Protein AF-A0A3L9Y6I5-F1 (afdb_monomer_lite)

Sequence (170 aa):
MTEIEKAKQTVKSKALEAKEAAQSRAKSTAEDLKSAASAAADDARAQVEAEASGVKARLADEITAVADGVSRASERMTEDAPHTETVAAMARQLDRTADAVREADLGTIATRLSSFARRNPAAFLGGAAILGIAAGRFLKASSPEPTMQSDIQPHHIPQPAPAQLGDDRA

Foldseek 3Di:
DPPVVVVVVVVVVVVVVVCVVCVVVCVVVVVVVVVVVVVVVVVVVVVCVVCVVVVVVVVVVVVVVVVVVVVVVVVVVVVDDDPVPVVVVVVVVVVVVVVCVVPDDPVNVVVVLVVVCVVCVPVNVVVVVVVVVVVVVVVVVPPPDPPPPPCPVPPPPPDDDPPPPDPDDD

Structure (mmCIF, N/CA/C/O backbone):
data_AF-A0A3L9Y6I5-F1
#
_entry.id   AF-A0A3L9Y6I5-F1
#
loop_
_atom_site.group_PDB
_atom_site.id
_atom_site.type_symbol
_atom_site.label_atom_id
_atom_site.label_alt_id
_atom_site.label_comp_id
_atom_site.label_asym_id
_atom_site.label_entity_id
_atom_site.label_seq_id
_atom_site.pdbx_PDB_ins_code
_atom_site.Cartn_x
_atom_site.Cartn_y
_atom_site.Cartn_z
_atom_site.occupancy
_atom_site.B_iso_or_equiv
_atom_site.auth_seq_id
_atom_site.auth_comp_id
_atom_site.auth_asym_id
_atom_site.auth_atom_id
_atom_site.pdbx_PDB_model_num
ATOM 1 N N . MET A 1 1 ? -12.390 -31.986 34.637 1.00 57.06 1 MET A N 1
ATOM 2 C CA . MET A 1 1 ? -12.874 -31.383 33.372 1.00 57.06 1 MET A CA 1
ATOM 3 C C . MET A 1 1 ? -12.845 -29.841 33.390 1.00 57.06 1 MET A C 1
ATOM 5 O O . MET A 1 1 ? -13.112 -29.235 32.369 1.00 57.06 1 MET A O 1
ATOM 9 N N . THR A 1 2 ? -12.446 -29.199 34.497 1.00 77.88 2 THR A N 1
ATOM 10 C CA . THR A 1 2 ? -12.639 -27.761 34.797 1.00 77.88 2 THR A CA 1
ATOM 11 C C . THR A 1 2 ? -11.468 -26.818 34.451 1.00 77.88 2 THR A C 1
ATOM 13 O O . THR A 1 2 ? -11.670 -25.614 34.334 1.00 77.88 2 THR A O 1
ATOM 16 N N . GLU A 1 3 ? -10.249 -27.325 34.247 1.00 72.88 3 GLU A N 1
ATOM 17 C CA . GLU A 1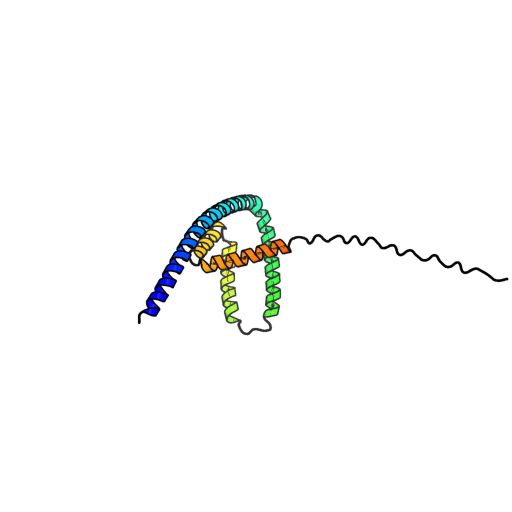 3 ? -9.043 -26.491 34.030 1.00 72.88 3 GLU A CA 1
ATOM 18 C C . GLU A 1 3 ? -8.968 -25.862 32.622 1.00 72.88 3 GLU A C 1
ATOM 20 O O . GLU A 1 3 ? -8.560 -24.712 32.452 1.00 72.88 3 GLU A O 1
ATOM 25 N N . ILE A 1 4 ? -9.426 -26.588 31.597 1.00 75.00 4 ILE A N 1
ATOM 26 C CA . ILE A 1 4 ? -9.387 -26.137 30.191 1.00 75.00 4 ILE A CA 1
ATOM 27 C C . ILE A 1 4 ? -10.352 -24.961 29.958 1.00 75.00 4 ILE A C 1
ATOM 29 O O . ILE A 1 4 ? -10.108 -24.095 29.115 1.00 75.00 4 ILE A O 1
ATOM 33 N N . GLU A 1 5 ? -11.436 -24.899 30.730 1.00 76.69 5 GLU A N 1
ATOM 34 C CA . GLU A 1 5 ? -12.461 -23.862 30.620 1.00 76.69 5 GLU A CA 1
ATOM 35 C C . GLU A 1 5 ? -11.980 -22.522 31.184 1.00 76.69 5 GLU A C 1
ATOM 37 O O . GLU A 1 5 ? -12.145 -21.486 30.534 1.00 76.69 5 GLU A O 1
ATOM 42 N N . LYS A 1 6 ? -11.278 -22.550 32.327 1.00 79.00 6 LYS A N 1
ATOM 43 C CA . LYS A 1 6 ? -10.604 -21.369 32.887 1.00 79.00 6 LYS A CA 1
ATOM 44 C C . LYS A 1 6 ? -9.540 -20.833 31.934 1.00 79.00 6 LYS A C 1
ATOM 46 O O . LYS A 1 6 ? -9.554 -19.644 31.638 1.00 79.00 6 LYS A O 1
ATOM 51 N N . ALA A 1 7 ? -8.680 -21.698 31.391 1.00 81.81 7 ALA A N 1
ATOM 52 C CA . ALA A 1 7 ? -7.633 -21.285 30.454 1.00 81.81 7 ALA A CA 1
ATOM 53 C C . ALA A 1 7 ? -8.204 -20.623 29.184 1.00 81.81 7 ALA A C 1
ATOM 55 O O . ALA A 1 7 ? -7.709 -19.581 28.747 1.00 81.81 7 ALA A O 1
ATOM 56 N N . LYS A 1 8 ? -9.292 -21.169 28.620 1.00 80.31 8 LYS A N 1
ATOM 57 C CA . LYS A 1 8 ? -9.994 -20.545 27.486 1.00 80.31 8 LYS A CA 1
ATOM 58 C C . LYS A 1 8 ? -10.593 -19.185 27.845 1.00 80.31 8 LYS A C 1
ATOM 60 O O . LYS A 1 8 ? -10.548 -18.283 27.008 1.00 80.31 8 LYS A O 1
ATOM 65 N N . GLN A 1 9 ? -11.128 -19.011 29.055 1.00 83.94 9 GLN A N 1
ATOM 66 C CA . GLN A 1 9 ? -11.677 -17.723 29.485 1.00 83.94 9 GLN A CA 1
ATOM 67 C C . GLN A 1 9 ? -10.602 -16.645 29.639 1.00 83.94 9 GLN A C 1
ATOM 69 O O . GLN A 1 9 ? -10.801 -15.544 29.129 1.00 83.94 9 GLN A O 1
ATOM 74 N N . THR A 1 10 ? -9.451 -16.960 30.237 1.00 84.56 10 THR A N 1
ATOM 75 C CA . THR A 1 10 ? -8.357 -15.988 30.411 1.00 84.56 10 THR A CA 1
ATOM 76 C C . THR A 1 10 ? -7.745 -15.557 29.079 1.00 84.56 10 THR A C 1
ATOM 78 O O . THR A 1 10 ? -7.333 -14.411 28.914 1.00 84.56 10 THR A O 1
ATOM 81 N N . VAL A 1 11 ? -7.679 -16.468 28.103 1.00 86.31 11 VAL A N 1
ATOM 82 C CA . VAL A 1 11 ? -7.227 -16.138 26.743 1.00 86.31 11 VAL A CA 1
ATOM 83 C C . VAL A 1 11 ? -8.262 -15.270 26.031 1.00 86.31 11 VAL A C 1
ATOM 85 O O . VAL A 1 11 ? -7.899 -14.287 25.390 1.00 86.31 11 VAL A O 1
ATOM 88 N N . LYS A 1 12 ? -9.554 -15.591 26.165 1.00 88.12 12 LYS A N 1
ATOM 89 C CA . LYS A 1 12 ? -10.634 -14.821 25.542 1.00 88.12 12 LYS A CA 1
ATOM 90 C C . LYS A 1 12 ? -10.726 -13.404 26.111 1.00 88.12 12 LYS A C 1
ATOM 92 O O . LYS A 1 12 ? -10.903 -12.477 25.328 1.00 88.12 12 LYS A O 1
ATOM 97 N N . SER A 1 13 ? -10.566 -13.226 27.423 1.00 87.31 13 SER A N 1
ATOM 98 C CA . SER A 1 13 ? -10.574 -11.902 28.056 1.00 87.31 13 SER A CA 1
ATOM 99 C C . SER A 1 13 ? -9.387 -11.058 27.595 1.00 87.31 13 SER A C 1
ATOM 101 O O . SER A 1 13 ? -9.595 -9.979 27.054 1.00 87.31 13 SER A O 1
ATOM 103 N N . LYS A 1 14 ? -8.164 -11.600 27.653 1.00 86.62 14 LYS A N 1
ATOM 104 C CA . LYS A 1 14 ? -6.963 -10.887 27.190 1.00 86.62 14 LYS A CA 1
ATOM 105 C C . LYS A 1 14 ? -7.008 -10.555 25.698 1.00 86.62 14 LYS A C 1
ATOM 107 O O . LYS A 1 14 ? -6.547 -9.495 25.288 1.00 86.62 14 LYS A O 1
ATOM 112 N N . ALA A 1 15 ? -7.568 -11.445 24.879 1.00 87.06 15 ALA A N 1
ATOM 113 C CA . ALA A 1 15 ? -7.749 -11.199 23.451 1.00 87.06 15 ALA A CA 1
ATOM 114 C C . ALA A 1 15 ? -8.811 -10.125 23.175 1.00 87.06 15 ALA A C 1
ATOM 116 O O . ALA A 1 15 ? -8.641 -9.340 22.245 1.00 87.06 15 ALA A O 1
ATOM 117 N N . LEU A 1 16 ? -9.889 -10.071 23.964 1.00 88.25 16 LEU A N 1
ATOM 118 C CA . LEU A 1 16 ? -10.906 -9.022 23.868 1.00 88.25 16 LEU A CA 1
ATOM 119 C C . LEU A 1 16 ? -10.339 -7.663 24.286 1.00 88.25 16 LEU A C 1
ATOM 121 O O . LEU A 1 16 ? -10.491 -6.710 23.530 1.00 88.25 16 LEU A O 1
ATOM 125 N N . GLU A 1 17 ? -9.598 -7.600 25.392 1.00 88.19 17 GLU A N 1
ATOM 126 C CA . GLU A 1 17 ? -8.929 -6.376 25.852 1.00 88.19 17 GLU A CA 1
ATOM 127 C C . GLU A 1 17 ? -7.896 -5.881 24.830 1.00 88.19 17 GLU A C 1
ATOM 129 O O . GLU A 1 17 ? -7.875 -4.704 24.469 1.00 88.19 17 GLU A O 1
ATOM 134 N N . ALA A 1 18 ? -7.068 -6.786 24.296 1.00 86.44 18 ALA A N 1
ATOM 135 C CA . ALA A 1 18 ? -6.107 -6.451 23.250 1.00 86.44 18 ALA A CA 1
ATOM 136 C C . ALA A 1 18 ? -6.805 -5.988 21.964 1.00 86.44 18 ALA A C 1
ATOM 138 O O . ALA A 1 18 ? -6.347 -5.041 21.328 1.00 86.44 18 ALA A O 1
ATOM 139 N N . LYS A 1 19 ? -7.925 -6.619 21.591 1.00 91.06 19 LYS A N 1
ATOM 140 C CA . LYS A 1 19 ? -8.727 -6.221 20.431 1.00 91.06 19 LYS A CA 1
ATOM 141 C C . LYS A 1 19 ? -9.366 -4.851 20.637 1.00 91.06 19 LYS A C 1
ATOM 143 O O . LYS A 1 19 ? -9.345 -4.062 19.702 1.00 91.06 19 LYS A O 1
ATOM 148 N N . GLU A 1 20 ? -9.909 -4.548 21.810 1.00 89.94 20 GLU A N 1
ATOM 149 C CA . GLU A 1 20 ? -10.516 -3.246 22.114 1.00 89.94 20 GLU A CA 1
ATOM 150 C C . GLU A 1 20 ? -9.468 -2.133 22.164 1.00 89.94 20 GLU A C 1
ATOM 152 O O . GLU A 1 20 ? -9.649 -1.090 21.532 1.00 89.94 20 GLU A O 1
ATOM 157 N N . ALA A 1 21 ? -8.332 -2.374 22.823 1.00 87.06 21 ALA A N 1
ATOM 158 C CA . ALA A 1 21 ? -7.215 -1.435 22.850 1.00 87.06 21 ALA A CA 1
ATOM 159 C C . ALA A 1 21 ? -6.651 -1.193 21.441 1.00 87.06 21 ALA A C 1
ATOM 161 O O . ALA A 1 21 ? -6.414 -0.046 21.051 1.00 87.06 21 ALA A O 1
ATOM 162 N N . ALA A 1 22 ? -6.485 -2.259 20.652 1.00 87.88 22 ALA A N 1
ATOM 163 C CA . ALA A 1 22 ? -6.058 -2.160 19.264 1.00 87.88 22 ALA A CA 1
ATOM 164 C C . ALA A 1 22 ? -7.105 -1.454 18.398 1.00 87.88 22 ALA A C 1
ATOM 166 O O . ALA A 1 22 ? -6.735 -0.625 17.582 1.00 87.88 22 ALA A O 1
ATOM 167 N N . GLN A 1 23 ? -8.398 -1.721 18.581 1.00 90.25 23 GLN A N 1
ATOM 168 C CA . GLN A 1 23 ? -9.468 -1.099 17.802 1.00 90.25 23 GLN A CA 1
ATOM 169 C C . GLN A 1 23 ? -9.604 0.393 18.114 1.00 90.25 23 GLN A C 1
ATOM 171 O O . GLN A 1 23 ? -9.815 1.180 17.196 1.00 90.25 23 GLN A O 1
ATOM 176 N N . SER A 1 24 ? -9.462 0.784 19.382 1.00 88.81 24 SER A N 1
ATOM 177 C CA . SER A 1 24 ? -9.495 2.185 19.805 1.00 88.81 24 SER A CA 1
ATOM 178 C C . SER A 1 24 ? -8.325 2.970 19.206 1.00 88.81 24 SER A C 1
ATOM 180 O O . SER A 1 24 ? -8.537 3.962 18.510 1.00 88.81 24 SER A O 1
ATOM 182 N N . ARG A 1 25 ? -7.096 2.455 19.356 1.00 89.88 25 ARG A N 1
ATOM 183 C CA . ARG A 1 25 ? -5.895 3.067 18.762 1.00 89.88 25 ARG A CA 1
ATOM 184 C C . ARG A 1 25 ? -5.924 3.050 17.236 1.00 89.88 25 ARG A C 1
ATOM 186 O O . ARG A 1 25 ? -5.547 4.024 16.600 1.00 89.88 25 ARG A O 1
ATOM 193 N N . ALA A 1 26 ? -6.396 1.959 16.635 1.00 89.19 26 ALA A N 1
ATOM 194 C CA . ALA A 1 26 ? -6.511 1.858 15.187 1.00 89.19 26 ALA A CA 1
ATOM 195 C C . ALA A 1 26 ? -7.533 2.851 14.634 1.00 89.19 26 ALA A C 1
ATOM 197 O O . ALA A 1 26 ? -7.285 3.401 13.571 1.00 89.19 26 ALA A O 1
ATOM 198 N N . LYS A 1 27 ? -8.650 3.108 15.328 1.00 89.25 27 LYS A N 1
ATOM 199 C CA . LYS A 1 27 ? -9.623 4.123 14.899 1.00 89.25 27 LYS A CA 1
ATOM 200 C C . LYS A 1 27 ? -9.015 5.521 14.902 1.00 89.25 27 LYS A C 1
ATOM 202 O O . LYS A 1 27 ? -9.086 6.177 13.871 1.00 89.25 27 LYS A O 1
ATOM 207 N N . SER A 1 28 ? -8.371 5.935 15.996 1.00 87.69 28 SER A N 1
ATOM 208 C CA . SER A 1 28 ? -7.761 7.270 16.072 1.00 87.69 28 SER A CA 1
ATOM 209 C C . SER A 1 28 ? -6.654 7.442 15.029 1.00 87.69 28 SER A C 1
ATOM 211 O O . SER A 1 28 ? -6.673 8.384 14.247 1.00 87.69 28 SER A O 1
ATOM 213 N N . THR A 1 29 ? -5.745 6.469 14.920 1.00 91.81 29 THR A N 1
ATOM 214 C CA . THR A 1 29 ? -4.671 6.519 13.919 1.00 91.81 29 THR A CA 1
ATOM 215 C C . THR A 1 29 ? -5.207 6.441 12.490 1.00 91.81 29 THR A C 1
ATOM 217 O O . THR A 1 29 ? -4.649 7.074 11.599 1.00 91.81 29 THR A O 1
ATOM 220 N N . ALA A 1 30 ? -6.281 5.688 12.240 1.00 90.38 30 ALA A N 1
ATOM 221 C CA . ALA A 1 30 ? -6.894 5.633 10.918 1.00 90.38 30 ALA A CA 1
ATOM 222 C C . ALA A 1 30 ? -7.559 6.959 10.533 1.00 90.38 30 ALA A C 1
ATOM 224 O O . ALA A 1 30 ? -7.525 7.311 9.358 1.00 90.38 30 ALA A O 1
ATOM 225 N N . GLU A 1 31 ? -8.151 7.690 11.479 1.00 91.00 31 GLU A N 1
ATOM 226 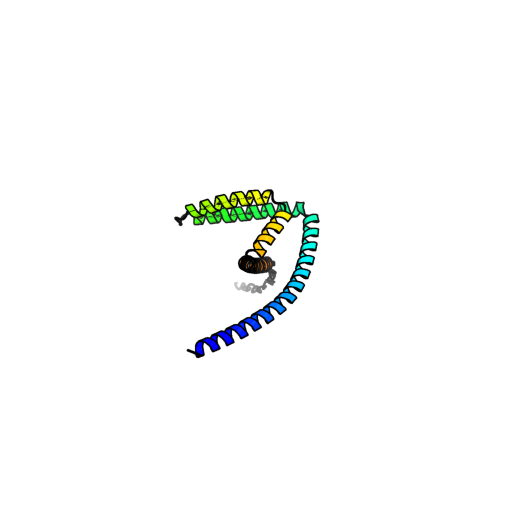C CA . GLU A 1 31 ? -8.744 9.009 11.228 1.00 91.00 31 GLU A CA 1
ATOM 227 C C . GLU A 1 31 ? -7.673 10.057 10.893 1.00 91.00 31 GLU A C 1
ATOM 229 O O . GLU A 1 31 ? -7.794 10.751 9.876 1.00 91.00 31 GLU A O 1
ATOM 234 N N . ASP A 1 32 ? -6.586 10.097 11.665 1.00 92.56 32 ASP A N 1
ATOM 235 C CA . ASP A 1 32 ? -5.443 10.982 11.409 1.00 92.56 32 ASP A CA 1
ATOM 236 C C . ASP A 1 32 ? -4.789 10.664 10.058 1.00 92.56 32 ASP A C 1
ATOM 238 O O . ASP A 1 32 ? -4.594 11.541 9.211 1.00 92.56 32 ASP A O 1
ATOM 242 N N . LEU A 1 33 ? -4.515 9.377 9.815 1.00 91.75 33 LEU A N 1
ATOM 243 C CA . LEU A 1 33 ? -3.910 8.908 8.573 1.00 91.75 33 LEU A CA 1
ATOM 244 C C . LEU A 1 33 ? -4.813 9.182 7.371 1.00 91.75 33 LEU A C 1
ATOM 246 O O . LEU A 1 33 ? -4.322 9.589 6.323 1.00 91.75 33 LEU A O 1
ATOM 250 N N . LYS A 1 34 ? -6.128 8.985 7.504 1.00 91.50 34 LYS A N 1
ATOM 251 C CA . LYS A 1 34 ? -7.089 9.277 6.435 1.00 91.50 34 LYS A CA 1
ATOM 252 C C . LYS A 1 34 ? -7.092 10.760 6.085 1.00 91.50 34 LYS A C 1
ATOM 254 O O . LYS A 1 34 ? -7.171 11.088 4.903 1.00 91.50 34 LYS A O 1
ATOM 259 N N . SER A 1 35 ? -7.004 11.633 7.083 1.00 93.06 35 SER A N 1
ATOM 260 C CA . SER A 1 35 ? -6.978 13.082 6.872 1.00 93.06 35 SER A CA 1
ATOM 261 C C . SER A 1 35 ? -5.701 13.504 6.141 1.00 93.06 35 SER A C 1
ATOM 263 O O . SER A 1 35 ? -5.780 14.150 5.098 1.00 93.06 35 SER A O 1
ATOM 265 N N . ALA A 1 36 ? -4.538 13.038 6.609 1.00 93.38 36 ALA A N 1
ATOM 266 C CA . ALA A 1 36 ? -3.252 13.300 5.961 1.00 93.38 36 ALA A CA 1
ATOM 267 C C . ALA A 1 36 ? -3.183 12.723 4.536 1.00 93.38 36 ALA A C 1
ATOM 269 O O . ALA A 1 36 ? -2.745 13.398 3.607 1.00 93.38 36 ALA A O 1
ATOM 270 N N . ALA A 1 37 ? -3.663 11.491 4.344 1.00 90.69 37 ALA A N 1
ATOM 271 C CA . ALA A 1 37 ? -3.700 10.846 3.037 1.00 90.69 37 ALA A CA 1
ATOM 272 C C . ALA A 1 37 ? -4.654 11.549 2.064 1.00 90.69 37 ALA A C 1
ATOM 274 O O . ALA A 1 37 ? -4.360 11.596 0.875 1.00 90.69 37 ALA A O 1
ATOM 275 N N . SER A 1 38 ? -5.780 12.089 2.545 1.00 91.12 38 SER A N 1
ATOM 276 C CA . SER A 1 38 ? -6.726 12.814 1.686 1.00 91.12 38 SER A CA 1
ATOM 277 C C . SER A 1 38 ? -6.116 14.130 1.207 1.00 91.12 38 SER A C 1
ATOM 279 O O . SER A 1 38 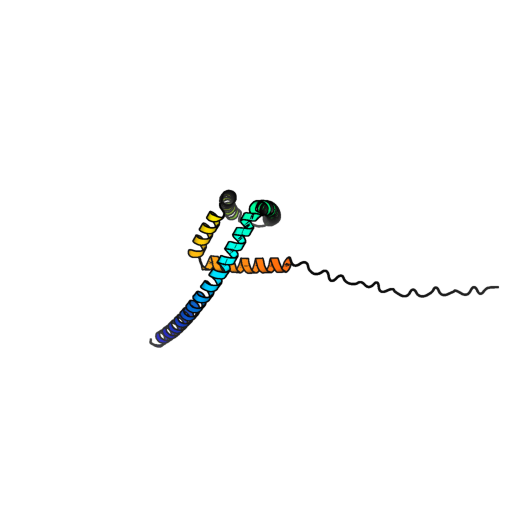? -6.104 14.371 0.008 1.00 91.12 38 SER A O 1
ATOM 281 N N . ALA A 1 39 ? -5.505 14.907 2.109 1.00 92.19 39 ALA A N 1
ATOM 282 C CA . ALA A 1 39 ? -4.802 16.137 1.740 1.00 92.19 39 ALA A CA 1
ATOM 283 C C . ALA A 1 39 ? -3.666 15.873 0.734 1.00 92.19 39 ALA A C 1
ATOM 285 O O . ALA A 1 39 ? -3.586 16.527 -0.300 1.00 92.19 39 ALA A O 1
ATOM 286 N N . ALA A 1 40 ? -2.834 14.857 0.989 1.00 92.12 40 ALA A N 1
ATOM 287 C CA . ALA A 1 40 ? -1.769 14.475 0.064 1.00 92.12 40 ALA A CA 1
ATOM 288 C C . ALA A 1 40 ? -2.306 13.981 -1.292 1.00 92.12 40 ALA A C 1
ATOM 290 O O . ALA A 1 40 ? -1.702 14.244 -2.329 1.00 92.12 40 ALA A O 1
ATOM 291 N N . ALA A 1 41 ? -3.431 13.257 -1.301 1.00 87.38 41 ALA A N 1
ATOM 292 C CA . ALA A 1 41 ? -4.055 12.785 -2.533 1.00 87.38 41 ALA A CA 1
ATOM 293 C C . ALA A 1 41 ? -4.645 13.933 -3.360 1.00 87.38 41 ALA A C 1
ATOM 295 O O . ALA A 1 41 ? -4.555 13.892 -4.586 1.00 87.38 41 ALA A O 1
ATOM 296 N N . ASP A 1 42 ? -5.234 14.937 -2.716 1.00 89.12 42 ASP A N 1
ATOM 297 C CA . ASP A 1 42 ? -5.789 16.105 -3.398 1.00 89.12 42 ASP A CA 1
ATOM 298 C C . ASP A 1 42 ? -4.671 16.973 -4.002 1.00 89.12 42 ASP A C 1
ATOM 300 O O . ASP A 1 42 ? -4.748 17.323 -5.182 1.00 89.12 42 ASP A O 1
ATOM 304 N N . ASP A 1 43 ? -3.574 17.196 -3.269 1.00 88.19 43 ASP A N 1
ATOM 305 C CA . ASP A 1 43 ? -2.374 17.869 -3.790 1.00 88.19 43 ASP A CA 1
ATOM 306 C C . ASP A 1 43 ? -1.752 17.110 -4.971 1.00 88.19 43 ASP A C 1
ATOM 308 O O . ASP A 1 43 ? -1.397 17.705 -5.992 1.00 88.19 43 ASP A O 1
ATOM 312 N N . ALA A 1 44 ? -1.637 15.783 -4.856 1.00 84.88 44 ALA A N 1
ATOM 313 C CA . ALA A 1 44 ? -1.108 14.945 -5.926 1.00 84.88 44 ALA A CA 1
ATOM 314 C C . ALA A 1 44 ? -1.999 14.989 -7.174 1.00 84.88 44 ALA A C 1
ATOM 316 O O . ALA A 1 44 ? -1.484 15.055 -8.288 1.00 84.88 44 ALA A O 1
ATOM 317 N N . ARG A 1 45 ? -3.329 14.982 -7.014 1.00 82.81 45 ARG A N 1
ATOM 318 C CA . ARG A 1 45 ? -4.269 15.115 -8.138 1.00 82.81 45 ARG A CA 1
ATOM 319 C C . ARG A 1 45 ? -4.113 16.453 -8.841 1.00 82.81 45 ARG A C 1
ATOM 321 O O . ARG A 1 45 ? -3.983 16.457 -10.059 1.00 82.81 45 ARG A O 1
ATOM 328 N N . ALA A 1 46 ? -4.056 17.551 -8.091 1.00 83.88 46 ALA A N 1
ATOM 329 C CA . ALA A 1 46 ? -3.888 18.882 -8.664 1.00 83.88 46 ALA A CA 1
ATOM 330 C C . ALA A 1 46 ? -2.583 19.001 -9.476 1.00 83.88 46 ALA A C 1
ATOM 332 O O . ALA A 1 46 ? -2.585 19.548 -10.578 1.00 83.88 46 ALA A O 1
ATOM 333 N N . GLN A 1 47 ? -1.482 18.433 -8.971 1.00 80.56 47 GLN A N 1
ATOM 334 C CA . GLN A 1 47 ? -0.197 18.405 -9.682 1.00 80.56 47 GLN A CA 1
ATOM 335 C C . GLN A 1 47 ? -0.234 17.507 -10.925 1.00 80.56 47 GLN A C 1
ATOM 337 O O . GLN A 1 47 ? 0.218 17.907 -11.996 1.00 80.56 47 GLN A O 1
ATOM 342 N N . VAL A 1 48 ? -0.811 16.306 -10.813 1.00 75.69 48 VAL A N 1
ATOM 343 C CA . VAL A 1 48 ? -0.925 15.369 -11.940 1.00 75.69 48 VAL A CA 1
ATOM 344 C C . VAL A 1 48 ? -1.823 15.926 -13.038 1.00 75.69 48 VAL A C 1
ATOM 346 O O . VAL A 1 48 ? -1.503 15.751 -14.207 1.00 75.69 48 VAL A O 1
ATOM 349 N N . GLU A 1 49 ? -2.920 16.604 -12.704 1.00 75.12 49 GLU A N 1
ATOM 350 C CA . GLU A 1 49 ? -3.790 17.255 -13.690 1.00 75.12 49 GLU A CA 1
ATOM 351 C C . GLU A 1 49 ? -3.075 18.409 -14.405 1.00 75.12 49 GLU A C 1
ATOM 353 O O . GLU A 1 49 ? -3.222 18.557 -15.619 1.00 75.12 49 GLU A O 1
ATOM 358 N N . ALA A 1 50 ? -2.244 19.171 -13.687 1.00 73.00 50 ALA A N 1
ATOM 359 C CA . ALA A 1 50 ? -1.443 20.250 -14.260 1.00 73.00 50 ALA A CA 1
ATOM 360 C C . ALA A 1 50 ? -0.296 19.747 -15.164 1.00 73.00 50 ALA A C 1
ATOM 362 O O . ALA A 1 50 ? 0.054 20.417 -16.136 1.00 73.00 50 ALA A O 1
ATOM 363 N N . GLU A 1 51 ? 0.264 18.563 -14.889 1.00 69.50 51 GLU A N 1
ATOM 364 C CA . GLU A 1 51 ? 1.442 18.010 -15.584 1.00 69.50 51 GLU A CA 1
ATOM 365 C C . GLU A 1 51 ? 1.161 16.733 -16.406 1.00 69.50 51 GLU A C 1
ATOM 367 O O . GLU A 1 51 ? 2.085 16.067 -16.891 1.00 69.50 51 GLU A O 1
ATOM 372 N N . ALA A 1 52 ? -0.115 16.386 -16.607 1.00 64.69 52 ALA A N 1
ATOM 373 C CA . ALA A 1 52 ? -0.558 15.086 -17.122 1.00 64.69 52 ALA A CA 1
ATOM 374 C C . ALA A 1 52 ? 0.103 14.658 -18.446 1.00 64.69 52 ALA A C 1
ATOM 376 O O . ALA A 1 52 ? 0.295 13.464 -18.685 1.00 64.69 52 ALA A O 1
ATOM 377 N N . SER A 1 53 ? 0.439 15.604 -19.326 1.00 62.06 53 SER A N 1
ATOM 378 C CA . SER A 1 53 ? 1.068 15.326 -20.624 1.00 62.06 53 SER A CA 1
ATOM 379 C C . SER A 1 53 ? 2.569 15.024 -20.516 1.00 62.06 53 SER A C 1
ATOM 381 O O . SER A 1 53 ? 3.055 14.125 -21.202 1.00 62.06 53 SER A O 1
ATOM 383 N N . GLY A 1 54 ? 3.297 15.715 -19.633 1.00 66.06 54 GLY A N 1
ATOM 384 C CA . GLY A 1 54 ? 4.742 15.538 -19.443 1.00 66.06 54 GLY A CA 1
ATOM 385 C C . GLY A 1 54 ? 5.098 14.277 -18.652 1.00 66.06 54 GLY A C 1
ATOM 386 O O . GLY A 1 54 ? 6.087 13.609 -18.960 1.00 66.06 54 GLY A O 1
ATOM 387 N N . VAL A 1 55 ? 4.259 13.911 -17.680 1.00 64.12 55 VAL A N 1
ATOM 388 C CA . VAL A 1 55 ? 4.442 12.708 -16.853 1.00 64.12 55 VAL A CA 1
ATOM 389 C C . VAL A 1 55 ? 4.164 11.435 -17.652 1.00 64.12 55 VAL A C 1
ATOM 391 O O . VAL A 1 55 ? 4.926 10.476 -17.555 1.00 64.12 55 VAL A O 1
ATOM 394 N N . LYS A 1 56 ? 3.120 11.419 -18.493 1.00 64.06 56 LYS A N 1
ATOM 395 C CA . LYS A 1 56 ? 2.757 10.231 -19.286 1.00 64.06 56 LYS A CA 1
ATOM 396 C C . LYS A 1 56 ? 3.854 9.801 -20.259 1.00 64.06 56 LYS A C 1
ATOM 398 O O . LYS A 1 56 ? 4.103 8.606 -20.369 1.00 64.06 56 LYS A O 1
ATOM 403 N N . ALA A 1 57 ? 4.503 10.747 -20.941 1.00 66.00 57 ALA A N 1
ATOM 404 C CA . ALA A 1 57 ? 5.573 10.434 -21.889 1.00 66.00 57 ALA A CA 1
ATOM 405 C C . ALA A 1 57 ? 6.782 9.797 -21.182 1.00 66.00 57 ALA A C 1
ATOM 407 O O . ALA A 1 57 ? 7.218 8.715 -21.557 1.00 66.00 57 ALA A O 1
ATOM 408 N N . ARG A 1 58 ? 7.240 10.406 -20.080 1.00 69.69 58 ARG A N 1
ATOM 409 C CA . ARG A 1 58 ? 8.368 9.888 -19.285 1.00 69.69 58 ARG A CA 1
ATOM 410 C C . ARG A 1 58 ? 8.067 8.528 -18.663 1.00 69.69 58 ARG A C 1
ATOM 412 O O . ARG A 1 58 ? 8.915 7.644 -18.672 1.00 69.69 58 ARG A O 1
ATOM 419 N N . LEU A 1 59 ? 6.845 8.347 -18.166 1.00 68.06 59 LEU A N 1
ATOM 420 C CA . LEU A 1 59 ? 6.418 7.083 -17.577 1.00 68.06 59 LEU A CA 1
ATOM 421 C C . LEU A 1 59 ? 6.312 5.972 -18.633 1.00 68.06 59 LEU A C 1
ATOM 423 O O . LEU A 1 59 ? 6.659 4.831 -18.347 1.00 68.06 59 LEU A O 1
ATOM 427 N N . ALA A 1 60 ? 5.868 6.286 -19.855 1.00 70.38 60 ALA A N 1
ATOM 428 C CA . ALA A 1 60 ? 5.830 5.323 -20.956 1.00 70.38 60 ALA A CA 1
ATOM 429 C C . ALA A 1 60 ? 7.240 4.865 -21.371 1.00 70.38 60 ALA A C 1
ATOM 431 O O . ALA A 1 60 ? 7.451 3.667 -21.577 1.00 70.38 60 ALA A O 1
ATOM 432 N N . ASP A 1 61 ? 8.201 5.790 -21.434 1.00 75.19 61 ASP A N 1
ATOM 433 C CA . ASP A 1 61 ? 9.599 5.475 -21.742 1.00 75.19 61 ASP A CA 1
ATOM 434 C C . ASP A 1 61 ? 10.235 4.599 -20.644 1.00 75.19 61 ASP A C 1
ATOM 436 O O . ASP A 1 61 ? 10.883 3.594 -20.944 1.00 75.19 61 ASP A O 1
ATOM 440 N N . GLU A 1 62 ? 9.982 4.903 -19.366 1.00 72.88 62 GLU A N 1
ATOM 441 C CA . GLU A 1 62 ? 10.464 4.090 -18.240 1.00 72.88 62 GLU A CA 1
ATOM 442 C C . GLU A 1 62 ? 9.824 2.697 -18.196 1.00 72.88 62 GLU A C 1
ATOM 444 O O . GLU A 1 62 ? 10.526 1.700 -18.013 1.00 72.88 62 GLU A O 1
ATOM 449 N N . ILE A 1 63 ? 8.506 2.594 -18.405 1.00 74.00 63 ILE A N 1
ATOM 450 C CA . ILE A 1 63 ? 7.805 1.303 -18.456 1.00 74.00 63 ILE A CA 1
ATOM 451 C C . ILE A 1 63 ? 8.354 0.443 -19.600 1.00 74.00 63 ILE A C 1
ATOM 453 O O . ILE A 1 63 ? 8.554 -0.757 -19.411 1.00 74.00 63 ILE A O 1
ATOM 457 N N . THR A 1 64 ? 8.645 1.047 -20.756 1.00 75.19 64 THR A N 1
ATOM 458 C CA . THR A 1 64 ? 9.249 0.347 -21.899 1.00 75.19 64 THR A CA 1
ATOM 459 C C . THR A 1 64 ? 10.644 -0.174 -21.545 1.00 75.19 64 THR A C 1
ATOM 461 O O . THR A 1 64 ? 10.927 -1.353 -21.746 1.00 75.19 64 THR A O 1
ATOM 464 N N . ALA A 1 65 ? 11.486 0.651 -20.916 1.00 75.19 65 ALA A N 1
ATOM 465 C CA . ALA A 1 65 ? 12.822 0.240 -20.481 1.00 75.19 65 ALA A CA 1
ATOM 466 C C . ALA A 1 65 ? 12.795 -0.900 -19.440 1.00 75.19 65 ALA A C 1
ATOM 468 O O . ALA A 1 65 ? 13.640 -1.803 -19.473 1.00 75.19 65 ALA A O 1
ATOM 469 N N . VAL A 1 66 ? 11.815 -0.888 -18.530 1.00 73.81 66 VAL A N 1
ATOM 470 C CA . VAL A 1 66 ? 11.607 -1.956 -17.541 1.00 73.81 66 VAL A CA 1
ATOM 471 C C . VAL A 1 66 ? 11.109 -3.239 -18.209 1.00 73.81 66 VAL A C 1
ATOM 473 O O . VAL A 1 66 ? 11.647 -4.309 -17.923 1.00 73.81 66 VAL A O 1
ATOM 476 N N . ALA A 1 67 ? 10.128 -3.151 -19.110 1.00 71.81 67 ALA A N 1
ATOM 477 C CA . ALA A 1 67 ? 9.610 -4.299 -19.854 1.00 71.81 67 ALA A CA 1
ATOM 478 C C . ALA A 1 67 ? 10.718 -4.984 -20.670 1.00 71.81 67 ALA A C 1
ATOM 480 O O . ALA A 1 67 ? 10.866 -6.205 -20.605 1.00 71.81 67 ALA A O 1
ATOM 481 N N . ASP A 1 68 ? 11.565 -4.196 -21.330 1.00 76.31 68 ASP A N 1
ATOM 482 C CA . ASP A 1 68 ? 12.747 -4.669 -22.048 1.00 76.31 68 ASP A CA 1
ATOM 483 C C . ASP A 1 68 ? 13.746 -5.389 -21.127 1.00 76.31 68 ASP A C 1
ATOM 485 O O . ASP A 1 68 ? 14.318 -6.421 -21.488 1.00 76.31 68 ASP A O 1
ATOM 489 N N . GLY A 1 69 ? 13.965 -4.869 -19.914 1.00 75.50 69 GLY A N 1
ATOM 490 C CA . GLY A 1 69 ? 14.810 -5.508 -18.903 1.00 75.50 69 GLY A CA 1
ATOM 491 C C . GLY A 1 69 ? 14.250 -6.848 -18.418 1.00 75.50 69 GLY A C 1
ATOM 492 O O . GLY A 1 69 ? 14.991 -7.828 -18.318 1.00 75.50 69 GLY A O 1
ATOM 493 N N . VAL A 1 70 ? 12.941 -6.905 -18.167 1.00 70.81 70 VAL A N 1
ATOM 494 C CA . VAL A 1 70 ? 12.237 -8.121 -17.738 1.00 70.81 70 VAL A CA 1
ATOM 495 C C . VAL A 1 70 ? 12.202 -9.166 -18.858 1.00 70.81 70 VAL A C 1
ATOM 497 O O . VAL A 1 70 ? 12.475 -10.334 -18.584 1.00 70.81 70 VAL A O 1
ATOM 500 N N . SER A 1 71 ? 11.956 -8.766 -20.111 1.00 71.56 71 SER A N 1
ATOM 501 C CA . SER A 1 71 ? 11.973 -9.669 -21.272 1.00 71.56 71 SER A CA 1
ATOM 502 C C . SER A 1 71 ? 13.339 -10.340 -21.419 1.00 71.56 71 SER A C 1
ATOM 504 O O . SER A 1 71 ? 13.427 -11.568 -21.402 1.00 71.56 71 SER A O 1
ATOM 506 N N . ARG A 1 72 ? 14.424 -9.552 -21.410 1.00 76.00 72 ARG A N 1
ATOM 507 C CA . ARG A 1 72 ? 15.801 -10.072 -21.478 1.00 76.00 72 ARG A CA 1
ATOM 508 C C . ARG A 1 72 ? 16.161 -11.001 -20.315 1.00 76.00 72 ARG A C 1
ATOM 510 O O . ARG A 1 72 ? 16.925 -11.945 -20.499 1.00 76.00 72 ARG A O 1
ATOM 517 N N . ALA A 1 73 ? 15.643 -10.745 -19.114 1.00 68.75 73 ALA A N 1
ATOM 518 C CA . ALA A 1 73 ? 15.849 -11.623 -17.961 1.00 68.75 73 ALA A CA 1
ATOM 519 C C . ALA A 1 73 ? 15.057 -12.936 -18.090 1.00 68.75 73 ALA A C 1
ATOM 521 O O . ALA A 1 73 ? 15.575 -14.006 -17.773 1.00 68.75 73 ALA A O 1
ATOM 522 N N . SER A 1 74 ? 13.825 -12.867 -18.602 1.00 63.91 74 SER A N 1
ATOM 523 C CA . SER A 1 74 ? 12.970 -14.036 -18.825 1.00 63.91 74 SER A CA 1
ATOM 524 C C . SER A 1 74 ? 13.492 -14.959 -19.932 1.00 63.91 74 SER A C 1
ATOM 526 O O . SER A 1 74 ? 13.447 -16.180 -19.773 1.00 63.91 74 SER A O 1
ATOM 528 N N . GLU A 1 75 ? 14.091 -14.402 -20.990 1.00 64.94 75 GLU A N 1
ATOM 529 C CA . GLU A 1 75 ? 14.777 -15.166 -22.042 1.00 64.94 75 GLU A CA 1
ATOM 530 C C . GLU A 1 75 ? 15.905 -16.034 -21.468 1.00 64.94 75 GLU A C 1
ATOM 532 O O . GLU A 1 75 ? 16.101 -17.160 -21.914 1.00 64.94 75 GLU A O 1
ATOM 537 N N . ARG A 1 76 ? 16.586 -15.569 -20.411 1.00 61.91 76 ARG A N 1
ATOM 538 C CA . ARG A 1 76 ? 17.631 -16.343 -19.717 1.00 61.91 76 ARG A CA 1
ATOM 539 C C . ARG A 1 76 ? 17.098 -17.363 -18.712 1.00 61.91 76 ARG A C 1
ATOM 541 O O . ARG A 1 76 ? 17.801 -18.307 -18.383 1.00 61.91 76 ARG A O 1
ATOM 548 N N . MET A 1 77 ? 15.880 -17.181 -18.205 1.00 50.34 77 MET A N 1
ATOM 549 C CA . MET A 1 77 ? 15.236 -18.113 -17.265 1.00 50.34 77 MET A CA 1
ATOM 550 C C . MET A 1 77 ? 14.481 -19.252 -17.966 1.00 50.34 77 MET A C 1
ATOM 552 O O . MET A 1 77 ? 14.060 -20.200 -17.306 1.00 50.34 77 MET A O 1
ATOM 556 N N . THR A 1 78 ? 14.299 -19.175 -19.286 1.00 53.91 78 THR A N 1
ATOM 557 C CA . THR A 1 78 ? 13.527 -20.161 -20.061 1.00 53.91 78 THR A CA 1
ATOM 558 C C . THR A 1 78 ? 14.342 -21.414 -20.423 1.00 53.91 78 THR A C 1
ATOM 560 O O . THR A 1 78 ? 13.752 -22.426 -20.789 1.00 53.91 78 THR A O 1
ATOM 563 N N . GLU A 1 79 ? 15.671 -21.403 -20.259 1.00 53.81 79 GLU A N 1
ATOM 564 C CA . GLU A 1 79 ? 16.518 -22.580 -20.531 1.00 53.81 79 GLU A CA 1
ATOM 565 C C . GLU A 1 79 ? 16.353 -23.729 -19.510 1.00 53.81 79 GLU A C 1
ATOM 567 O O . GLU A 1 79 ? 16.689 -24.859 -19.849 1.00 53.81 79 GLU A O 1
ATOM 572 N N . ASP A 1 80 ? 15.771 -23.498 -18.319 1.00 54.84 80 ASP A N 1
ATOM 573 C CA . ASP A 1 80 ? 15.878 -24.446 -17.186 1.00 54.84 80 ASP A CA 1
ATOM 574 C C . ASP A 1 80 ? 14.557 -24.924 -16.524 1.00 54.84 80 ASP A C 1
ATOM 576 O O . ASP A 1 80 ? 14.610 -25.625 -15.512 1.00 54.84 80 ASP A O 1
ATOM 580 N N . ALA A 1 81 ? 13.353 -24.608 -17.033 1.00 50.94 81 ALA A N 1
ATOM 581 C CA . ALA A 1 81 ? 12.105 -24.942 -16.311 1.00 50.94 81 ALA A CA 1
ATOM 582 C C . ALA A 1 81 ? 10.961 -25.561 -17.158 1.00 50.94 81 ALA A C 1
ATOM 584 O O . ALA A 1 81 ? 10.405 -24.896 -18.036 1.00 50.94 81 ALA A O 1
ATOM 585 N N . PRO A 1 82 ? 10.482 -26.785 -16.830 1.00 49.06 82 PRO A N 1
ATOM 586 C CA . PRO A 1 82 ? 9.341 -27.436 -17.475 1.00 49.06 82 PRO A CA 1
ATOM 587 C C . PRO A 1 82 ? 8.010 -27.055 -16.791 1.00 49.06 82 PRO A C 1
ATOM 589 O O . PRO A 1 82 ? 7.334 -27.898 -16.210 1.00 49.06 82 PRO A O 1
ATOM 592 N N . HIS A 1 83 ? 7.616 -25.778 -16.835 1.00 49.03 83 HIS A N 1
ATOM 593 C CA . HIS A 1 83 ? 6.313 -25.304 -16.321 1.00 49.03 83 HIS A CA 1
ATOM 594 C C . HIS A 1 83 ? 5.654 -24.270 -17.256 1.00 49.03 83 HIS A C 1
ATOM 596 O O . HIS A 1 83 ? 5.116 -23.250 -16.830 1.00 49.03 83 HIS A O 1
ATOM 602 N N . THR A 1 84 ? 5.698 -24.526 -18.562 1.00 55.19 84 THR A N 1
ATOM 603 C CA . THR A 1 84 ? 5.230 -23.622 -19.630 1.00 55.19 84 THR A CA 1
ATOM 604 C C . THR A 1 84 ? 3.712 -23.377 -19.639 1.00 55.19 84 THR A C 1
ATOM 606 O O . THR A 1 84 ? 3.251 -22.345 -20.128 1.00 55.19 84 THR A O 1
ATOM 609 N N . GLU A 1 85 ? 2.915 -24.273 -19.055 1.00 56.66 85 GLU A N 1
ATOM 610 C CA . GLU A 1 85 ? 1.447 -24.209 -19.119 1.00 56.66 85 GLU A CA 1
ATOM 611 C C . GLU A 1 85 ? 0.825 -23.171 -18.162 1.00 56.66 85 GLU A C 1
ATOM 613 O O . GLU A 1 85 ? -0.152 -22.499 -18.505 1.00 56.66 85 GLU A O 1
ATOM 618 N N . THR A 1 86 ? 1.425 -22.958 -16.987 1.00 56.53 86 THR A N 1
ATOM 619 C CA . THR A 1 86 ? 0.995 -21.938 -16.011 1.00 56.53 86 THR A CA 1
ATOM 620 C C . THR A 1 86 ? 1.397 -20.528 -16.439 1.00 56.53 86 THR A C 1
ATOM 622 O O . THR A 1 86 ? 0.623 -19.585 -16.269 1.00 56.53 86 THR A O 1
ATOM 625 N N . VAL A 1 87 ? 2.565 -20.382 -17.066 1.00 58.44 87 VAL A N 1
ATOM 626 C CA . VAL A 1 87 ? 3.067 -19.100 -17.582 1.00 58.44 87 VAL A CA 1
ATOM 627 C C . VAL A 1 87 ? 2.210 -18.602 -18.752 1.00 58.44 87 VAL A C 1
ATOM 629 O O . VAL A 1 87 ? 1.824 -17.433 -18.781 1.00 58.44 87 VAL A O 1
ATOM 632 N N . ALA A 1 88 ? 1.802 -19.491 -19.665 1.00 59.91 88 ALA A N 1
ATOM 633 C CA . ALA A 1 88 ? 0.916 -19.142 -20.779 1.00 59.91 88 ALA A CA 1
ATOM 634 C C . ALA A 1 88 ? -0.487 -18.690 -20.318 1.00 59.91 88 ALA A C 1
ATOM 636 O O . ALA A 1 88 ? -1.106 -17.817 -20.935 1.00 59.91 88 ALA A O 1
ATOM 637 N N . ALA A 1 89 ? -1.000 -19.255 -19.219 1.00 58.66 89 ALA A N 1
ATOM 638 C CA . ALA A 1 89 ? -2.261 -18.820 -18.618 1.00 58.66 89 ALA A CA 1
ATOM 639 C C . ALA A 1 89 ? -2.148 -17.426 -17.977 1.00 58.66 89 ALA A C 1
ATOM 641 O O . ALA A 1 89 ? -3.077 -16.624 -18.096 1.00 58.66 89 ALA A O 1
ATOM 642 N N . MET A 1 90 ? -1.003 -17.110 -17.364 1.00 58.81 90 MET A N 1
ATOM 643 C CA . MET A 1 90 ? -0.730 -15.772 -16.836 1.00 58.81 90 MET A CA 1
ATOM 644 C C . MET A 1 90 ? -0.565 -14.738 -17.952 1.00 58.81 90 MET A C 1
ATOM 646 O O . MET A 1 90 ? -1.145 -13.660 -17.851 1.00 58.81 90 MET A O 1
ATOM 650 N N . ALA A 1 91 ? 0.116 -15.079 -19.050 1.00 59.97 91 ALA A N 1
ATOM 651 C CA . ALA A 1 91 ? 0.306 -14.186 -20.195 1.00 59.97 91 ALA A CA 1
ATOM 652 C C . ALA A 1 91 ? -1.029 -13.711 -20.807 1.00 59.97 91 ALA A C 1
ATOM 654 O O . ALA A 1 91 ? -1.230 -12.517 -21.011 1.00 59.97 91 ALA A O 1
ATOM 655 N N . ARG A 1 92 ? -2.006 -14.614 -20.992 1.00 62.88 92 ARG A N 1
ATOM 656 C CA . ARG A 1 92 ? -3.354 -14.247 -21.484 1.00 62.88 92 ARG A CA 1
ATOM 657 C C . ARG A 1 92 ? -4.168 -13.403 -20.493 1.00 62.88 92 ARG A C 1
ATOM 659 O O . ARG A 1 92 ? -5.084 -12.687 -20.890 1.00 62.88 92 ARG A O 1
ATOM 666 N N . GLN A 1 93 ? -3.881 -13.517 -19.198 1.00 61.06 93 GLN A N 1
ATOM 667 C CA . GLN A 1 93 ? -4.502 -12.697 -18.154 1.00 61.06 93 GLN A CA 1
ATOM 668 C C . GLN A 1 93 ? -3.872 -11.291 -18.105 1.00 61.06 93 GLN A C 1
ATOM 670 O O . GLN A 1 93 ? -4.576 -10.308 -17.868 1.00 61.06 93 GLN A O 1
ATOM 675 N N . LEU A 1 94 ? -2.563 -11.205 -18.360 1.00 60.34 94 LEU A N 1
ATOM 676 C CA . LEU A 1 94 ? -1.786 -9.970 -18.462 1.00 60.34 94 LEU A CA 1
ATOM 677 C C . LEU A 1 94 ? -2.206 -9.130 -19.673 1.00 60.34 94 LEU A C 1
ATOM 679 O O . LEU A 1 94 ? -2.399 -7.932 -19.515 1.00 60.34 94 LEU A O 1
ATOM 683 N N . ASP A 1 95 ? -2.460 -9.754 -20.824 1.00 61.81 95 ASP A N 1
ATOM 684 C CA . ASP A 1 95 ? -2.864 -9.067 -22.063 1.00 61.81 95 ASP A CA 1
ATOM 685 C C . ASP A 1 95 ? -4.194 -8.302 -21.902 1.00 61.81 95 ASP A C 1
ATOM 687 O O . ASP A 1 95 ? -4.284 -7.094 -22.114 1.00 61.81 95 ASP A O 1
ATOM 691 N N . ARG A 1 96 ? -5.207 -8.959 -21.316 1.00 64.69 96 ARG A N 1
ATOM 692 C CA . ARG A 1 96 ? -6.482 -8.311 -20.945 1.00 64.69 96 ARG A CA 1
ATOM 693 C C . ARG A 1 96 ? -6.327 -7.209 -19.897 1.00 64.69 96 ARG A C 1
ATOM 695 O O . ARG A 1 96 ? -7.179 -6.329 -19.792 1.00 64.69 96 ARG A O 1
ATOM 702 N N . THR A 1 97 ? -5.281 -7.287 -19.079 1.00 63.62 97 THR A N 1
ATOM 703 C CA . THR A 1 97 ? -4.978 -6.267 -18.071 1.00 63.62 97 THR A CA 1
ATOM 704 C C . THR A 1 97 ? -4.279 -5.072 -18.715 1.00 63.62 97 THR A C 1
ATOM 706 O O . THR A 1 97 ? -4.577 -3.943 -18.343 1.00 63.62 97 THR A O 1
ATOM 709 N N . ALA A 1 98 ? -3.415 -5.294 -19.706 1.00 61.22 98 ALA A N 1
ATOM 710 C CA . ALA A 1 98 ? -2.739 -4.242 -20.459 1.00 61.22 98 ALA A CA 1
ATOM 711 C C . ALA A 1 98 ? -3.732 -3.392 -21.269 1.00 61.22 98 ALA A C 1
ATOM 713 O O . ALA A 1 98 ? -3.689 -2.164 -21.176 1.00 61.22 98 ALA A O 1
ATOM 714 N N . ASP A 1 99 ? -4.692 -4.023 -21.952 1.00 65.75 99 ASP A N 1
ATOM 715 C CA . ASP A 1 99 ? -5.770 -3.311 -22.656 1.00 65.75 99 ASP A CA 1
ATOM 716 C C . ASP A 1 99 ? -6.665 -2.535 -21.686 1.00 65.75 99 ASP A C 1
ATOM 718 O O . ASP A 1 99 ? -7.007 -1.374 -21.918 1.00 65.75 99 ASP A O 1
ATOM 722 N N . ALA A 1 100 ? -6.982 -3.141 -20.538 1.00 62.84 100 ALA A N 1
ATOM 723 C CA . ALA A 1 100 ? -7.728 -2.463 -19.489 1.00 62.84 100 ALA A CA 1
ATOM 724 C C . ALA A 1 100 ? -6.959 -1.278 -18.892 1.00 62.84 100 ALA A C 1
ATOM 726 O O . ALA A 1 100 ? -7.610 -0.351 -18.441 1.00 62.84 100 ALA A O 1
ATOM 727 N N . VAL A 1 101 ? -5.621 -1.289 -18.867 1.00 60.03 101 VAL A N 1
ATOM 728 C CA . VAL A 1 101 ? -4.782 -0.180 -18.377 1.00 60.03 101 VAL A CA 1
ATOM 729 C C . VAL A 1 101 ? -4.661 0.935 -19.416 1.00 60.03 101 VAL A C 1
ATOM 731 O O . VAL A 1 101 ? -4.661 2.106 -19.044 1.00 60.03 101 VAL A O 1
ATOM 734 N N . ARG A 1 102 ? -4.592 0.592 -20.706 1.00 62.56 102 ARG A N 1
ATOM 735 C CA . ARG A 1 102 ? -4.486 1.559 -21.808 1.00 62.56 102 ARG A CA 1
ATOM 736 C C . ARG A 1 102 ? -5.765 2.378 -22.001 1.00 62.56 102 ARG A C 1
ATOM 738 O O . ARG A 1 102 ? -5.664 3.561 -22.312 1.00 62.56 102 ARG A O 1
ATOM 745 N N . GLU A 1 103 ? -6.924 1.771 -21.751 1.00 63.25 103 GLU A N 1
ATOM 746 C CA . GLU A 1 103 ? -8.238 2.431 -21.817 1.00 63.25 103 GLU A CA 1
ATOM 747 C C . GLU A 1 103 ? -8.767 2.858 -20.432 1.00 63.25 103 GLU A C 1
ATOM 749 O O . GLU A 1 103 ? -9.837 3.458 -20.312 1.00 63.25 103 GLU A O 1
ATOM 754 N N . ALA A 1 104 ? -8.058 2.529 -19.345 1.00 60.34 104 ALA A N 1
ATOM 755 C CA . ALA A 1 104 ? -8.538 2.848 -18.010 1.00 60.34 104 ALA A CA 1
ATOM 756 C C . ALA A 1 104 ? -8.392 4.330 -17.689 1.00 60.34 104 ALA A C 1
ATOM 758 O O . ALA A 1 104 ? -7.296 4.869 -17.534 1.00 60.34 104 ALA A O 1
ATOM 759 N N . ASP A 1 105 ? -9.535 4.930 -17.391 1.00 71.25 105 ASP A N 1
ATOM 760 C CA . ASP A 1 105 ? -9.586 6.138 -16.595 1.00 71.25 105 ASP A CA 1
ATOM 761 C C . ASP A 1 105 ? -9.003 5.872 -15.190 1.00 71.25 105 ASP A C 1
ATOM 763 O O . ASP A 1 105 ? -9.329 4.867 -14.538 1.00 71.25 105 ASP A O 1
ATOM 767 N N . LEU A 1 106 ? -8.153 6.780 -14.699 1.00 72.56 106 LEU A N 1
ATOM 768 C CA . LEU A 1 106 ? -7.553 6.699 -13.361 1.00 72.56 106 LEU A CA 1
ATOM 769 C C . LEU A 1 106 ? -8.625 6.574 -12.268 1.00 72.56 106 LEU A C 1
ATOM 771 O O . LEU A 1 106 ? -8.421 5.858 -11.281 1.00 72.56 106 LEU A O 1
ATOM 775 N N . GLY A 1 107 ? -9.795 7.193 -12.469 1.00 77.62 107 GLY A N 1
ATOM 776 C CA . GLY A 1 107 ? -10.943 7.039 -11.581 1.00 77.62 107 GLY A CA 1
ATOM 777 C C . GLY A 1 107 ? -11.419 5.586 -11.498 1.00 77.62 107 GLY A C 1
ATOM 778 O O . GLY A 1 107 ? -11.656 5.067 -10.406 1.00 77.62 107 GLY A O 1
ATOM 779 N N . THR A 1 108 ? -11.456 4.883 -12.632 1.00 80.62 108 THR A N 1
ATOM 780 C CA . THR A 1 108 ? -11.879 3.476 -12.706 1.00 80.62 108 THR A CA 1
ATOM 781 C C . THR A 1 108 ? -10.889 2.546 -12.003 1.00 80.62 108 THR A C 1
ATOM 783 O O . THR A 1 108 ? -11.309 1.640 -11.274 1.00 80.62 108 THR A O 1
ATOM 786 N N . ILE A 1 109 ? -9.579 2.773 -12.159 1.00 81.88 109 ILE A N 1
ATOM 787 C CA . ILE A 1 109 ? -8.543 1.998 -11.450 1.00 81.88 109 ILE A CA 1
ATOM 788 C C . ILE A 1 109 ? -8.658 2.221 -9.941 1.00 81.88 109 ILE A C 1
ATOM 790 O O . ILE A 1 109 ? -8.684 1.250 -9.179 1.00 81.88 109 ILE A O 1
ATOM 794 N N . ALA A 1 110 ? -8.797 3.475 -9.504 1.0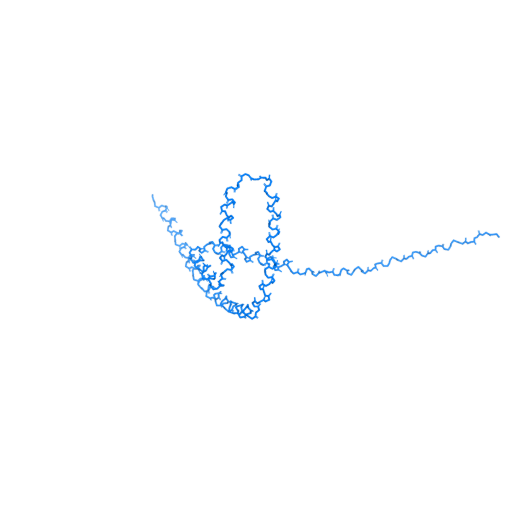0 84.19 110 ALA A N 1
ATOM 795 C CA . ALA A 1 110 ? -8.938 3.810 -8.092 1.00 84.19 110 ALA A CA 1
ATOM 796 C C . ALA A 1 110 ? -10.181 3.149 -7.469 1.00 84.19 110 ALA A C 1
ATOM 798 O O . ALA A 1 110 ? -10.107 2.581 -6.375 1.00 84.19 110 ALA A O 1
ATOM 799 N N . THR A 1 111 ? -11.316 3.144 -8.178 1.00 87.31 111 THR A N 1
ATOM 800 C CA . THR A 1 111 ? -12.535 2.460 -7.722 1.00 87.31 111 THR A CA 1
ATOM 801 C C . THR A 1 111 ? -12.337 0.946 -7.602 1.00 87.31 111 THR A C 1
ATOM 803 O O . THR A 1 111 ? -12.735 0.354 -6.593 1.00 87.31 111 THR A O 1
ATOM 806 N N . ARG A 1 112 ? -11.686 0.303 -8.582 1.00 88.31 112 ARG A N 1
ATOM 807 C CA . ARG A 1 112 ? -11.402 -1.144 -8.547 1.00 88.31 112 ARG A CA 1
ATOM 808 C C . ARG A 1 112 ? -10.449 -1.511 -7.413 1.00 88.31 112 ARG A C 1
ATOM 810 O O . ARG A 1 112 ? -10.722 -2.460 -6.677 1.00 88.31 112 ARG A O 1
ATOM 817 N N . LEU A 1 113 ? -9.386 -0.731 -7.229 1.00 89.88 113 LEU A N 1
ATOM 818 C CA . LEU A 1 113 ? -8.426 -0.924 -6.146 1.00 89.88 113 LEU A CA 1
ATOM 819 C C . LEU A 1 113 ? -9.092 -0.753 -4.773 1.00 89.88 113 LEU A C 1
ATOM 821 O O . LEU A 1 113 ? -8.887 -1.580 -3.888 1.00 89.88 113 LEU A O 1
ATOM 825 N N . SER A 1 114 ? -9.956 0.255 -4.616 1.00 90.19 114 SER A N 1
ATOM 826 C CA . SER A 1 114 ? -10.734 0.478 -3.389 1.00 90.19 114 SER A CA 1
ATOM 827 C C . SER A 1 114 ? -11.674 -0.692 -3.079 1.00 90.19 114 SER A C 1
ATOM 829 O O . SER A 1 114 ? -11.741 -1.162 -1.941 1.00 90.19 114 SER A O 1
ATOM 831 N N . SER A 1 115 ? -12.358 -1.222 -4.097 1.00 94.44 115 SER A N 1
ATOM 832 C CA . SER A 1 115 ? -13.207 -2.409 -3.950 1.00 94.44 115 SER A CA 1
ATOM 833 C C . SER A 1 115 ? -12.396 -3.638 -3.522 1.00 94.44 115 SER A C 1
ATOM 835 O O . SER A 1 115 ? -12.780 -4.339 -2.582 1.00 94.44 115 SER A O 1
ATOM 837 N N . PHE A 1 116 ? -11.234 -3.865 -4.143 1.00 94.06 116 PHE A N 1
ATOM 838 C CA . PHE A 1 116 ? -10.328 -4.952 -3.775 1.00 94.06 116 PHE A CA 1
ATOM 839 C C . PHE A 1 116 ? -9.812 -4.817 -2.335 1.00 94.06 116 PHE A C 1
ATOM 841 O O . PHE A 1 116 ? -9.878 -5.785 -1.576 1.00 94.06 116 PHE A O 1
ATOM 848 N N . ALA A 1 117 ? -9.372 -3.620 -1.937 1.00 92.75 117 ALA A N 1
ATOM 849 C CA . ALA A 1 117 ? -8.852 -3.344 -0.600 1.00 92.75 117 ALA A CA 1
ATOM 850 C C . ALA A 1 117 ? -9.884 -3.640 0.498 1.00 92.75 117 ALA A C 1
ATOM 852 O O . ALA A 1 117 ? -9.559 -4.249 1.516 1.00 92.75 117 ALA A O 1
ATOM 853 N N . ARG A 1 118 ? -11.151 -3.273 0.268 1.00 93.75 118 ARG A N 1
ATOM 854 C CA . ARG A 1 118 ? -12.255 -3.566 1.198 1.00 93.75 118 ARG A CA 1
ATOM 855 C C . ARG A 1 118 ? -12.564 -5.058 1.299 1.00 93.75 118 ARG A C 1
ATOM 857 O O . ARG A 1 118 ? -12.996 -5.520 2.350 1.00 93.75 118 ARG A O 1
ATOM 864 N N . ARG A 1 119 ? -12.376 -5.799 0.207 1.00 96.81 119 ARG A N 1
ATOM 865 C CA . ARG A 1 119 ? -12.724 -7.221 0.106 1.00 96.81 119 ARG A CA 1
ATOM 866 C C . ARG A 1 119 ? -11.610 -8.134 0.619 1.00 96.81 119 ARG A C 1
ATOM 868 O O . ARG A 1 119 ? -11.905 -9.197 1.151 1.00 96.81 119 ARG A O 1
ATOM 875 N N . ASN A 1 120 ? -10.355 -7.700 0.501 1.00 95.75 120 ASN A N 1
ATOM 876 C CA . ASN A 1 120 ? -9.166 -8.430 0.942 1.00 95.75 120 ASN A CA 1
ATOM 877 C C . ASN A 1 120 ? -8.212 -7.509 1.732 1.00 95.75 120 ASN A C 1
ATOM 879 O O . ASN A 1 120 ? -7.113 -7.209 1.257 1.00 95.75 120 ASN A O 1
ATOM 883 N N . PRO A 1 121 ? -8.590 -7.069 2.949 1.00 91.56 121 PRO A N 1
ATOM 884 C CA . PRO A 1 121 ? -7.809 -6.090 3.707 1.00 91.56 121 PRO A CA 1
ATOM 885 C C . PRO A 1 121 ? -6.392 -6.581 4.022 1.00 91.56 121 PRO A C 1
ATOM 887 O O . PRO A 1 121 ? -5.443 -5.818 3.885 1.00 91.56 121 PRO A O 1
ATOM 890 N N . ALA A 1 122 ? -6.220 -7.863 4.366 1.00 95.25 122 ALA A N 1
ATOM 891 C CA . ALA A 1 122 ? -4.905 -8.433 4.669 1.00 95.25 122 ALA A CA 1
ATOM 892 C C . ALA A 1 122 ? -3.954 -8.410 3.459 1.00 95.25 122 ALA A C 1
ATOM 894 O O . ALA A 1 122 ? -2.792 -8.037 3.601 1.00 95.25 122 ALA A O 1
ATOM 895 N N . ALA A 1 123 ? -4.451 -8.756 2.266 1.00 94.94 12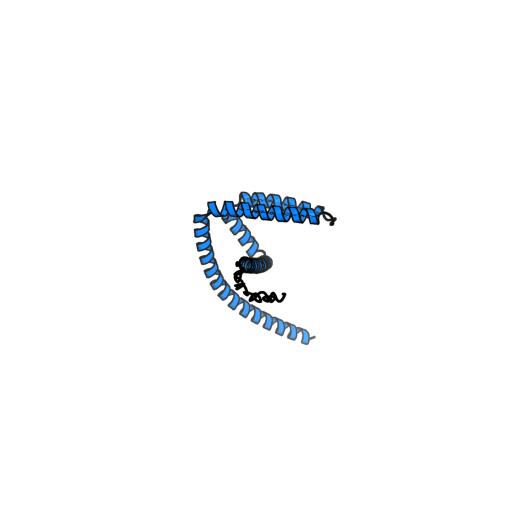3 ALA A N 1
ATOM 896 C CA . ALA A 1 123 ? -3.652 -8.734 1.042 1.00 94.94 123 ALA A CA 1
ATOM 897 C C . ALA A 1 123 ? -3.260 -7.302 0.655 1.00 94.94 123 ALA A C 1
ATOM 899 O O . ALA A 1 123 ? -2.117 -7.053 0.282 1.00 94.94 123 ALA A O 1
ATOM 900 N N . PHE A 1 124 ? -4.190 -6.354 0.794 1.00 93.94 124 PHE A N 1
ATOM 901 C CA . PHE A 1 124 ? -3.919 -4.946 0.522 1.00 93.94 124 PHE A CA 1
ATOM 902 C C . PHE A 1 124 ? -2.889 -4.357 1.494 1.00 93.94 124 PHE A C 1
ATOM 904 O O . PHE A 1 124 ? -1.919 -3.756 1.048 1.00 93.94 124 PHE A O 1
ATOM 911 N N . LEU A 1 125 ? -3.050 -4.576 2.805 1.00 93.31 125 LEU A N 1
ATOM 912 C CA . LEU A 1 125 ? -2.104 -4.114 3.828 1.00 93.31 125 LEU A CA 1
ATOM 913 C C . LEU A 1 125 ? -0.715 -4.745 3.648 1.00 93.31 125 LEU A C 1
ATOM 915 O O . LEU A 1 125 ? 0.288 -4.038 3.712 1.00 93.31 125 LEU A O 1
ATOM 919 N N . GLY A 1 126 ? -0.651 -6.053 3.375 1.00 96.12 126 GLY A N 1
ATOM 920 C CA . GLY A 1 126 ? 0.610 -6.750 3.114 1.00 96.12 126 GLY A CA 1
ATOM 921 C C . GLY A 1 126 ? 1.316 -6.235 1.857 1.00 96.12 126 GLY A C 1
ATOM 922 O O . GLY A 1 126 ? 2.509 -5.940 1.897 1.00 96.12 126 GLY A O 1
ATOM 923 N N . GLY A 1 127 ? 0.571 -6.052 0.763 1.00 95.50 127 GLY A N 1
ATOM 924 C CA . GLY A 1 127 ? 1.102 -5.496 -0.481 1.00 95.50 127 GLY A CA 1
ATOM 925 C C . GLY A 1 127 ? 1.564 -4.047 -0.328 1.00 95.50 127 GLY A C 1
ATOM 926 O O . GLY A 1 127 ? 2.672 -3.711 -0.737 1.00 95.50 127 GLY A O 1
ATOM 927 N N . ALA A 1 128 ? 0.759 -3.201 0.321 1.00 93.38 128 ALA A N 1
ATOM 928 C CA . ALA A 1 128 ? 1.094 -1.802 0.571 1.00 93.38 128 ALA A CA 1
ATOM 929 C C . ALA A 1 128 ? 2.343 -1.654 1.452 1.00 93.38 128 ALA A C 1
ATOM 931 O O . ALA A 1 128 ? 3.171 -0.786 1.186 1.00 93.38 128 ALA A O 1
ATOM 932 N N . ALA A 1 129 ? 2.523 -2.518 2.456 1.00 95.44 129 ALA A N 1
ATOM 933 C CA . ALA A 1 129 ? 3.7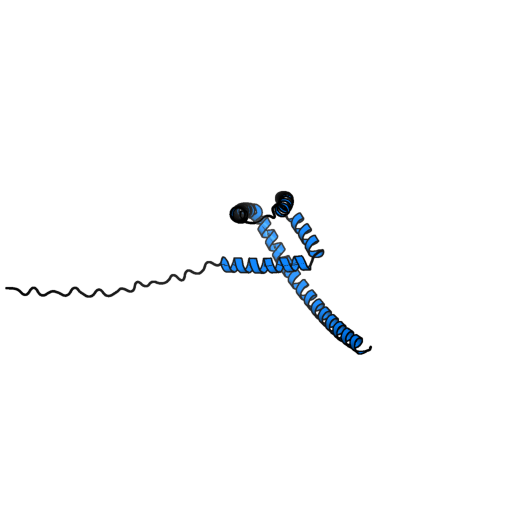22 -2.511 3.292 1.00 95.44 129 ALA A CA 1
ATOM 934 C C . ALA A 1 129 ? 4.985 -2.852 2.485 1.00 95.44 129 ALA A C 1
ATOM 936 O O . ALA A 1 129 ? 5.986 -2.142 2.580 1.00 95.44 129 ALA A O 1
ATOM 937 N N . ILE A 1 130 ? 4.931 -3.900 1.655 1.00 96.56 130 ILE A N 1
ATOM 938 C CA . ILE A 1 130 ? 6.050 -4.291 0.785 1.00 96.56 130 ILE A CA 1
ATOM 939 C C . ILE A 1 130 ? 6.378 -3.164 -0.198 1.00 96.56 130 ILE A C 1
ATOM 941 O O . ILE A 1 130 ? 7.541 -2.776 -0.315 1.00 96.56 130 ILE A O 1
ATOM 945 N N . LEU A 1 131 ? 5.360 -2.605 -0.859 1.00 94.38 131 LEU A N 1
ATOM 946 C CA . LEU A 1 131 ? 5.523 -1.493 -1.795 1.00 94.38 131 LEU A CA 1
ATOM 947 C C . LEU A 1 131 ? 6.101 -0.252 -1.109 1.00 94.38 131 LEU A C 1
ATOM 949 O O . LEU A 1 131 ? 7.007 0.366 -1.655 1.00 94.38 131 LEU A O 1
ATOM 953 N N . GLY A 1 132 ? 5.643 0.083 0.098 1.00 89.69 132 GLY A N 1
ATOM 954 C CA . GLY A 1 132 ? 6.164 1.212 0.869 1.00 89.69 132 GLY A CA 1
ATOM 955 C C . GLY A 1 132 ? 7.638 1.043 1.240 1.00 89.69 132 GLY A C 1
ATOM 956 O O . GLY A 1 132 ? 8.426 1.974 1.076 1.00 89.69 132 GLY A O 1
ATOM 957 N N . ILE A 1 133 ? 8.042 -0.155 1.676 1.00 95.38 133 ILE A N 1
ATOM 958 C CA . ILE A 1 133 ? 9.450 -0.462 1.968 1.00 95.38 133 ILE A CA 1
ATOM 959 C C . ILE A 1 133 ? 10.286 -0.391 0.688 1.00 95.38 133 ILE A C 1
ATOM 961 O O . ILE A 1 133 ? 11.353 0.221 0.692 1.00 95.38 133 ILE A O 1
ATOM 965 N N . ALA A 1 134 ? 9.812 -0.990 -0.406 1.00 92.88 134 ALA A N 1
ATOM 966 C CA . ALA A 1 134 ? 10.506 -0.967 -1.689 1.00 92.88 134 ALA A CA 1
ATOM 967 C C . ALA A 1 134 ? 10.685 0.469 -2.206 1.00 92.88 134 ALA A C 1
ATOM 969 O O . ALA A 1 134 ? 11.803 0.854 -2.545 1.00 92.88 134 ALA A O 1
ATOM 970 N N . ALA A 1 135 ? 9.625 1.280 -2.173 1.00 90.88 135 ALA A N 1
ATOM 971 C CA . ALA A 1 135 ? 9.668 2.691 -2.544 1.00 90.88 135 ALA A CA 1
ATOM 972 C C . ALA A 1 135 ? 10.641 3.479 -1.655 1.00 90.88 135 ALA A C 1
ATOM 974 O O . ALA A 1 135 ? 11.492 4.203 -2.164 1.00 90.88 135 ALA A O 1
ATOM 975 N N . GLY A 1 136 ? 10.595 3.287 -0.332 1.00 91.88 136 GLY A N 1
ATOM 976 C CA . GLY A 1 136 ? 11.525 3.939 0.594 1.00 91.88 136 GLY A CA 1
ATOM 977 C C . GLY A 1 136 ? 12.985 3.556 0.336 1.00 91.88 136 GLY A C 1
ATOM 978 O O . GLY A 1 136 ? 13.875 4.408 0.379 1.00 91.88 136 GLY A O 1
ATOM 979 N N . ARG A 1 137 ? 13.244 2.284 0.007 1.00 85.06 137 ARG A N 1
ATOM 980 C CA . ARG A 1 137 ? 14.582 1.818 -0.378 1.00 85.06 137 ARG A CA 1
ATOM 981 C C . ARG A 1 137 ? 15.034 2.396 -1.714 1.00 85.06 137 ARG A C 1
ATOM 983 O O . ARG A 1 137 ? 16.199 2.762 -1.814 1.00 85.06 137 ARG A O 1
ATOM 990 N N . PHE A 1 138 ? 14.142 2.503 -2.698 1.00 88.19 138 PHE A N 1
ATOM 991 C CA . PHE A 1 138 ? 14.445 3.117 -3.990 1.00 88.19 138 PHE A CA 1
ATOM 992 C C . PHE A 1 138 ? 14.811 4.593 -3.822 1.00 88.19 138 PHE A C 1
ATOM 994 O O . PHE A 1 138 ? 15.888 4.993 -4.241 1.00 88.19 138 PHE A O 1
ATOM 1001 N N . LEU A 1 139 ? 14.009 5.369 -3.087 1.00 89.44 139 LEU A N 1
ATOM 1002 C CA . LEU A 1 139 ? 14.315 6.774 -2.787 1.00 89.44 139 LEU A CA 1
ATOM 1003 C C . LEU A 1 139 ? 15.667 6.936 -2.070 1.00 89.44 139 LEU A C 1
ATOM 1005 O O . LEU A 1 139 ? 16.432 7.853 -2.371 1.00 89.44 139 LEU A O 1
ATOM 1009 N N . LYS A 1 140 ? 15.998 6.024 -1.144 1.00 81.94 140 LYS A N 1
ATOM 1010 C CA . LYS A 1 140 ? 17.301 6.023 -0.465 1.00 81.94 140 LYS A CA 1
ATOM 1011 C C . LYS A 1 140 ? 18.455 5.669 -1.407 1.00 81.94 140 LYS A C 1
ATOM 1013 O O . LYS A 1 140 ? 19.526 6.248 -1.272 1.00 81.94 140 LYS A O 1
ATOM 1018 N N . ALA A 1 141 ? 18.243 4.734 -2.330 1.00 78.44 141 ALA A N 1
ATOM 1019 C CA . ALA A 1 141 ? 19.241 4.303 -3.307 1.00 78.44 141 ALA A CA 1
ATOM 1020 C C . ALA A 1 141 ? 19.437 5.312 -4.451 1.00 78.44 141 ALA A C 1
ATOM 1022 O O . ALA A 1 141 ? 20.528 5.401 -4.998 1.00 78.44 141 ALA A O 1
ATOM 1023 N N . SER A 1 142 ? 18.406 6.089 -4.786 1.00 70.19 142 SER A N 1
ATOM 1024 C CA . SER A 1 142 ? 18.460 7.160 -5.786 1.00 70.19 142 SER A CA 1
ATOM 1025 C C . SER A 1 142 ? 19.045 8.464 -5.246 1.00 70.19 142 SER A C 1
ATOM 1027 O O . SER A 1 142 ? 19.198 9.413 -6.010 1.00 70.19 142 SER A O 1
ATOM 1029 N N . SER A 1 143 ? 19.373 8.535 -3.949 1.00 70.62 143 SER A N 1
ATOM 1030 C CA . SER A 1 143 ? 20.184 9.637 -3.431 1.00 70.62 143 SER A CA 1
ATOM 1031 C C . SER A 1 143 ? 21.549 9.557 -4.116 1.00 70.62 143 SER A C 1
ATOM 1033 O O . SER A 1 143 ? 22.216 8.535 -3.943 1.00 70.62 143 SER A O 1
ATOM 1035 N N . PRO A 1 144 ? 21.975 10.579 -4.884 1.00 62.09 144 PRO A N 1
ATOM 1036 C CA . PRO A 1 144 ? 23.332 10.614 -5.397 1.00 62.09 144 PRO A CA 1
ATOM 1037 C C . PRO A 1 144 ? 24.240 10.512 -4.181 1.00 62.09 144 PRO A C 1
ATOM 1039 O O . PRO A 1 144 ? 24.145 11.345 -3.274 1.00 62.09 144 PRO A O 1
ATOM 1042 N N . GLU A 1 145 ? 25.059 9.461 -4.114 1.00 61.75 145 GLU A N 1
ATOM 1043 C CA . GLU A 1 145 ? 26.165 9.454 -3.171 1.00 61.75 145 GLU A CA 1
ATOM 1044 C C . GLU A 1 145 ? 26.877 10.785 -3.413 1.00 61.75 145 GLU A C 1
ATOM 1046 O O . GLU A 1 145 ? 27.194 11.082 -4.573 1.00 61.75 145 GLU A O 1
ATOM 1051 N N . PRO A 1 146 ? 27.061 11.647 -2.395 1.00 57.31 146 PRO A N 1
ATOM 1052 C CA . PRO A 1 146 ? 28.023 12.702 -2.559 1.00 57.31 146 PRO A CA 1
ATOM 1053 C C . PRO A 1 146 ? 29.300 11.922 -2.808 1.00 57.31 146 PRO A C 1
ATOM 1055 O O . PRO A 1 146 ? 29.828 11.299 -1.887 1.00 57.31 146 PRO A O 1
ATOM 1058 N N . THR A 1 147 ? 29.741 11.883 -4.067 1.00 57.34 147 THR A N 1
ATOM 1059 C CA . THR A 1 147 ? 31.139 11.704 -4.397 1.00 57.34 147 THR A CA 1
ATOM 1060 C C . THR A 1 147 ? 31.811 12.687 -3.468 1.00 57.34 147 THR A C 1
ATOM 1062 O O . THR A 1 147 ? 31.790 13.895 -3.710 1.00 57.34 147 THR A O 1
ATOM 1065 N N . MET A 1 148 ? 32.284 12.179 -2.327 1.00 54.75 148 MET A N 1
ATOM 1066 C CA . MET A 1 148 ? 33.356 12.792 -1.594 1.00 54.75 148 MET A CA 1
ATOM 1067 C C . MET A 1 148 ? 34.400 12.901 -2.676 1.00 54.75 148 MET A C 1
ATOM 1069 O O . MET A 1 148 ? 35.016 11.905 -3.062 1.00 54.75 148 MET A O 1
ATOM 1073 N N . GLN A 1 149 ? 34.447 14.101 -3.254 1.00 55.81 149 GLN A N 1
ATOM 1074 C CA . GLN A 1 149 ? 35.559 14.620 -3.993 1.00 55.81 149 GLN A CA 1
ATOM 1075 C C . GLN A 1 149 ? 36.709 14.304 -3.062 1.00 55.81 149 GLN A C 1
ATOM 1077 O O . GLN A 1 149 ? 36.890 14.931 -2.020 1.00 55.81 149 GLN A O 1
ATOM 1082 N N . SER A 1 150 ? 37.354 13.181 -3.341 1.00 53.97 150 SER A N 1
ATOM 1083 C CA . SER A 1 150 ? 38.583 12.826 -2.697 1.00 53.97 150 SER A CA 1
ATOM 1084 C C . SER A 1 150 ? 39.458 13.936 -3.225 1.00 53.97 150 SER A C 1
ATOM 1086 O O . SER A 1 150 ? 39.830 13.938 -4.399 1.00 53.97 150 SER A O 1
ATOM 1088 N N . ASP A 1 151 ? 39.648 14.958 -2.396 1.00 56.59 151 ASP A N 1
ATOM 1089 C CA . ASP A 1 151 ? 40.808 15.816 -2.440 1.00 56.59 151 ASP A CA 1
ATOM 1090 C C . ASP A 1 151 ? 42.000 14.856 -2.378 1.00 56.59 151 ASP A C 1
ATOM 1092 O O . ASP A 1 151 ? 42.607 14.615 -1.336 1.00 56.59 151 ASP A O 1
ATOM 1096 N N . ILE A 1 152 ? 42.317 14.245 -3.521 1.00 58.94 152 ILE A N 1
ATOM 1097 C CA . ILE A 1 152 ? 43.645 13.778 -3.843 1.00 58.94 152 ILE A CA 1
ATOM 1098 C C . ILE A 1 152 ? 44.407 15.083 -3.987 1.00 58.94 152 ILE A C 1
ATOM 1100 O O . ILE A 1 152 ? 44.635 15.585 -5.084 1.00 58.94 152 ILE A O 1
ATOM 1104 N N . GLN A 1 153 ? 44.723 15.683 -2.843 1.00 62.81 153 GLN A N 1
ATOM 1105 C CA . GLN A 1 153 ? 45.772 16.661 -2.749 1.00 62.81 153 GLN A CA 1
ATOM 1106 C C . GLN A 1 153 ? 46.989 15.930 -3.315 1.00 62.81 153 GLN A C 1
ATOM 1108 O O . GLN A 1 153 ? 47.378 14.902 -2.750 1.00 62.81 153 GLN A O 1
ATOM 1113 N N . PRO A 1 154 ? 47.518 16.340 -4.480 1.00 62.88 154 PRO A N 1
ATOM 1114 C CA . PRO A 1 154 ? 48.641 15.642 -5.062 1.00 62.88 154 PRO A CA 1
ATOM 1115 C C . PRO A 1 154 ? 49.770 15.746 -4.046 1.00 62.88 154 PRO A C 1
ATOM 1117 O O . PRO A 1 154 ? 50.299 16.832 -3.808 1.00 62.88 154 PRO A O 1
ATOM 1120 N N . HIS A 1 155 ? 50.095 14.628 -3.393 1.00 59.09 155 HIS A N 1
ATOM 1121 C CA . HIS A 1 155 ? 51.286 14.528 -2.573 1.00 59.09 155 HIS A CA 1
ATOM 1122 C C . HIS A 1 155 ? 52.465 14.746 -3.515 1.00 59.09 155 HIS A C 1
ATOM 1124 O O . HIS A 1 155 ? 52.902 13.843 -4.227 1.00 59.09 155 HIS A O 1
ATOM 1130 N N . HIS A 1 156 ? 52.921 15.994 -3.568 1.00 65.75 156 HIS A N 1
ATOM 1131 C CA . HIS A 1 156 ? 54.151 16.387 -4.215 1.00 65.75 156 HIS A CA 1
ATOM 1132 C C . HIS A 1 156 ? 55.273 15.616 -3.526 1.00 65.75 156 HIS A C 1
ATOM 1134 O O . HIS A 1 156 ? 55.664 15.939 -2.406 1.00 65.75 156 HIS A O 1
ATOM 1140 N N . ILE A 1 157 ? 55.736 14.549 -4.171 1.00 70.75 157 ILE A N 1
ATOM 1141 C CA . ILE A 1 157 ? 56.937 13.835 -3.761 1.00 70.75 157 ILE A CA 1
ATOM 1142 C C . ILE A 1 157 ? 58.086 14.815 -4.029 1.00 70.75 157 ILE A C 1
ATOM 1144 O O . ILE A 1 157 ? 58.294 15.162 -5.196 1.00 70.75 157 ILE A O 1
ATOM 1148 N N . PRO A 1 158 ? 58.799 15.320 -3.006 1.00 67.12 158 PRO A N 1
ATOM 1149 C CA . PRO A 1 158 ? 59.947 16.178 -3.245 1.00 67.12 158 PRO A CA 1
ATOM 1150 C C . PRO A 1 158 ? 60.960 15.381 -4.067 1.00 67.12 158 PRO A C 1
ATOM 1152 O O . PRO A 1 158 ? 61.449 14.338 -3.629 1.00 67.12 158 PRO A O 1
ATOM 1155 N N . GLN A 1 159 ? 61.225 15.839 -5.292 1.00 75.81 159 GLN A N 1
ATOM 1156 C CA . GLN A 1 159 ? 62.247 15.238 -6.141 1.00 75.81 159 GLN A CA 1
ATOM 1157 C C . GLN A 1 159 ? 63.600 15.356 -5.427 1.00 75.81 159 GLN A C 1
ATOM 1159 O O . GLN A 1 159 ? 63.987 16.471 -5.064 1.00 75.81 159 GLN A O 1
ATOM 1164 N N . PRO A 1 160 ? 64.338 14.252 -5.217 1.00 71.00 160 PRO A N 1
ATOM 1165 C CA . PRO A 1 160 ? 65.713 14.354 -4.765 1.00 71.00 160 PRO A CA 1
ATOM 1166 C C . PRO A 1 160 ? 66.513 15.075 -5.853 1.00 71.00 160 PRO A C 1
ATOM 1168 O O . PRO A 1 160 ? 66.484 14.684 -7.021 1.00 71.00 160 PRO A O 1
ATOM 1171 N N . ALA A 1 161 ? 67.182 16.163 -5.470 1.00 73.56 161 ALA A N 1
ATOM 1172 C CA . ALA A 1 161 ? 68.039 16.927 -6.366 1.00 73.56 161 ALA A CA 1
ATOM 1173 C C . ALA A 1 161 ? 69.061 15.991 -7.040 1.00 73.56 161 ALA A C 1
ATOM 1175 O O . ALA A 1 161 ? 69.599 15.106 -6.364 1.00 73.56 161 ALA A O 1
ATOM 1176 N N . PRO A 1 162 ? 69.346 16.159 -8.345 1.00 67.94 162 PRO A N 1
ATOM 1177 C CA . PRO A 1 162 ? 70.355 15.354 -9.010 1.00 67.94 162 PRO A CA 1
ATOM 1178 C C . PRO A 1 162 ? 71.686 15.555 -8.290 1.00 67.94 162 PRO A C 1
ATOM 1180 O O . PRO A 1 162 ? 72.153 16.684 -8.117 1.00 67.94 162 PRO A O 1
ATOM 1183 N N . ALA A 1 163 ? 72.272 14.447 -7.837 1.00 65.75 163 ALA A N 1
ATOM 1184 C CA . ALA A 1 163 ? 73.626 14.431 -7.322 1.00 65.75 163 ALA A CA 1
ATOM 1185 C C . ALA A 1 163 ? 74.533 14.999 -8.417 1.00 65.75 163 ALA A C 1
ATOM 1187 O O . ALA A 1 163 ? 74.692 14.393 -9.477 1.00 65.75 163 ALA A O 1
ATOM 1188 N N . GLN A 1 164 ? 75.072 16.192 -8.166 1.00 63.38 164 GLN A N 1
ATOM 1189 C CA . GLN A 1 164 ? 76.147 16.784 -8.948 1.00 63.38 164 GLN A CA 1
ATOM 1190 C C . GLN A 1 164 ? 77.329 15.821 -8.842 1.00 63.38 164 GLN A C 1
ATOM 1192 O O . GLN A 1 164 ? 78.055 15.812 -7.847 1.00 63.38 164 GLN A O 1
ATOM 1197 N N . LEU A 1 165 ? 77.451 14.941 -9.833 1.00 66.94 165 LEU A N 1
ATOM 1198 C CA . LEU A 1 165 ? 78.606 14.084 -10.005 1.00 66.94 165 LEU A CA 1
ATOM 1199 C C . LEU A 1 165 ? 79.750 15.024 -10.379 1.00 66.94 165 LEU A C 1
ATOM 1201 O O . LEU A 1 165 ? 79.798 15.529 -11.498 1.00 66.94 165 LEU A O 1
ATOM 1205 N N . GLY A 1 166 ? 80.580 15.336 -9.383 1.00 64.25 166 GLY A N 1
ATOM 1206 C CA . GLY A 1 166 ? 81.764 16.162 -9.538 1.00 64.25 166 GLY A CA 1
ATOM 1207 C C . GLY A 1 166 ? 82.615 15.621 -10.676 1.00 64.25 166 GLY A C 1
ATOM 1208 O O . GLY A 1 166 ? 83.055 14.472 -10.642 1.00 64.25 166 GLY A O 1
ATOM 1209 N N . ASP A 1 167 ? 82.781 16.462 -11.688 1.00 63.41 167 ASP A N 1
ATOM 1210 C CA . ASP A 1 167 ? 83.752 16.296 -12.751 1.00 63.41 167 ASP A CA 1
ATOM 1211 C C . ASP A 1 167 ? 85.135 16.496 -12.127 1.00 63.41 167 ASP A C 1
ATOM 1213 O O . ASP A 1 167 ? 85.581 17.614 -11.869 1.00 63.41 167 ASP A O 1
ATOM 1217 N N . ASP A 1 168 ? 85.744 15.379 -11.751 1.00 68.56 168 ASP A N 1
ATOM 1218 C CA . ASP A 1 168 ? 87.091 15.305 -11.214 1.00 68.56 168 ASP A CA 1
ATOM 1219 C C . ASP A 1 168 ? 87.894 14.444 -12.187 1.00 68.56 168 ASP A C 1
ATOM 1221 O O . ASP A 1 168 ? 87.912 13.212 -12.068 1.00 68.56 168 ASP A O 1
ATOM 1225 N N . ARG A 1 169 ? 88.477 15.083 -13.215 1.00 60.59 169 ARG A N 1
ATOM 1226 C CA . ARG A 1 169 ? 89.627 14.551 -13.961 1.00 60.59 169 ARG A CA 1
ATOM 1227 C C . ARG A 1 169 ? 90.335 15.577 -14.860 1.00 60.59 169 ARG A C 1
ATOM 1229 O O . ARG A 1 169 ? 89.835 15.922 -15.922 1.00 60.59 169 ARG A O 1
ATOM 1236 N N . ALA A 1 170 ? 91.562 15.872 -14.414 1.00 54.75 170 ALA A N 1
ATOM 1237 C CA . ALA A 1 170 ? 92.821 16.078 -15.153 1.00 54.75 170 ALA A CA 1
ATOM 1238 C C . ALA A 1 170 ? 92.949 17.263 -16.125 1.00 54.75 170 ALA A C 1
ATOM 1240 O O . ALA A 1 170 ? 92.380 17.218 -17.235 1.00 54.75 170 ALA A O 1
#

pLDDT: mean 75.82, std 13.68, range [49.03, 96.81]

Secondary structure (DSSP, 8-state):
--HHHHHHHHHHHHHHHHHHHHHHHHHHHHHHHHHHHHHHHHHHHHHHHHHHHHHHHHHHHHHHHHHHHHHHHHHHHTTS---HHHHHHHHHHHHHHHHHHHS--HHHHHHHHHHHHHH-HHHHHHHHHHHHHHHHHHHHHTSPP------------PPPPP--------

Radius of gyration: 31.56 Å; chains: 1; bounding box: 106×52×58 Å

Organism: NCBI:txid1852017